Protein AF-A0A2V5Y725-F1 (afdb_monomer)

pLDDT: mean 92.83, std 7.65, range [50.06, 98.75]

Foldseek 3Di:
DAVVVVHDDDDDDQQADDPQAPDPPGRPPVQDPVNCPDPRNDDVVVVVVVVCVVVVVDDPVVVVVVVVVVVVVVVVVVVVVVPDDDDDPVPDPDDPDPPPVCRPVPD

Radius of gyration: 22.22 Å; Cα contacts (8 Å, |Δi|>4): 41; chains: 1; bounding box: 47×36×61 Å

Secondary structure (DSSP, 8-state):
--GGGTPPP---------SS-SSTT---TTS-HHHHTSGGGS-HHHHHHHHHHHTTSS-HHHHHHHHHHHHHHHHHHHHHHHHSPPP-TTT----SSS-GGGTTS--

Structure (mmCIF, N/CA/C/O backbone):
data_AF-A0A2V5Y725-F1
#
_entry.id   AF-A0A2V5Y725-F1
#
loop_
_atom_site.group_PDB
_atom_site.id
_atom_site.type_symbol
_atom_site.label_atom_id
_atom_site.label_alt_id
_atom_site.label_comp_id
_atom_site.label_asym_id
_atom_site.label_entity_id
_atom_site.label_seq_id
_atom_site.pdbx_PDB_ins_code
_atom_site.Cartn_x
_atom_site.Cartn_y
_atom_site.Cartn_z
_atom_site.occupancy
_atom_site.B_iso_or_equiv
_atom_site.auth_seq_id
_atom_site.auth_comp_id
_atom_site.auth_asym_id
_atom_site.auth_atom_id
_atom_site.pdbx_PDB_model_num
ATOM 1 N N . LYS A 1 1 ? -25.391 -4.070 2.509 1.00 72.81 1 LYS A N 1
ATOM 2 C CA . LYS A 1 1 ? -25.882 -4.734 1.268 1.00 72.81 1 LYS A CA 1
ATOM 3 C C . LYS A 1 1 ? -26.635 -3.750 0.337 1.00 72.81 1 LYS A C 1
ATOM 5 O O . LYS A 1 1 ? -27.738 -4.061 -0.074 1.00 72.81 1 LYS A O 1
ATOM 10 N N . ARG A 1 2 ? -26.093 -2.565 -0.009 1.00 91.19 2 ARG A N 1
ATOM 11 C CA . ARG A 1 2 ? -26.821 -1.580 -0.852 1.00 91.19 2 ARG A CA 1
ATOM 12 C C . ARG A 1 2 ? -26.740 -1.913 -2.346 1.00 91.19 2 ARG A C 1
ATOM 14 O O . ARG A 1 2 ? -27.757 -2.271 -2.924 1.00 91.19 2 ARG A O 1
ATOM 21 N N . ALA A 1 3 ? -25.537 -1.907 -2.920 1.00 94.19 3 ALA A N 1
ATOM 22 C CA . ALA A 1 3 ? -25.320 -2.265 -4.327 1.00 94.19 3 ALA A CA 1
ATOM 23 C C . ALA A 1 3 ? -25.831 -3.680 -4.664 1.00 94.19 3 ALA A C 1
ATOM 25 O O . ALA A 1 3 ? -26.626 -3.850 -5.578 1.00 94.19 3 ALA A O 1
ATOM 26 N N . ARG A 1 4 ? -25.485 -4.686 -3.842 1.00 96.00 4 ARG A N 1
ATOM 27 C CA . ARG A 1 4 ? -25.968 -6.076 -4.000 1.00 96.00 4 ARG A CA 1
ATOM 28 C C . ARG A 1 4 ? -27.493 -6.247 -3.921 1.00 96.00 4 ARG A C 1
ATOM 30 O O . ARG A 1 4 ? -27.989 -7.301 -4.282 1.00 96.00 4 ARG A O 1
ATOM 37 N N . ALA A 1 5 ? -28.225 -5.252 -3.424 1.00 96.94 5 ALA A N 1
ATOM 38 C CA . ALA A 1 5 ? -29.686 -5.261 -3.382 1.00 96.94 5 ALA A CA 1
ATOM 39 C C . ALA A 1 5 ? -30.314 -4.439 -4.525 1.00 96.94 5 ALA A C 1
ATOM 41 O O . ALA A 1 5 ? -31.468 -4.040 -4.410 1.00 96.94 5 ALA A O 1
ATOM 42 N N . GLY A 1 6 ? -29.554 -4.114 -5.579 1.00 96.12 6 GLY A N 1
ATOM 43 C CA . GLY A 1 6 ? -30.044 -3.349 -6.730 1.00 96.12 6 GLY A CA 1
ATOM 44 C C . GLY A 1 6 ? -30.330 -1.873 -6.438 1.00 96.12 6 GLY A C 1
ATOM 45 O O . GLY A 1 6 ? -31.062 -1.231 -7.183 1.00 96.12 6 GLY A O 1
ATOM 46 N N . ARG A 1 7 ? -29.800 -1.318 -5.338 1.00 96.06 7 ARG A N 1
ATOM 47 C CA . ARG A 1 7 ? -29.987 0.106 -5.014 1.00 96.06 7 ARG A CA 1
ATOM 48 C C . ARG A 1 7 ? -29.108 1.004 -5.899 1.00 96.06 7 ARG A C 1
ATOM 50 O O . ARG A 1 7 ? -28.073 0.532 -6.369 1.00 96.06 7 ARG A O 1
ATOM 57 N N . PRO A 1 8 ? -29.463 2.297 -6.054 1.00 96.25 8 PRO A N 1
ATOM 58 C CA . PRO A 1 8 ? -28.680 3.248 -6.841 1.00 96.25 8 PRO A CA 1
ATOM 59 C C . PRO A 1 8 ? -27.20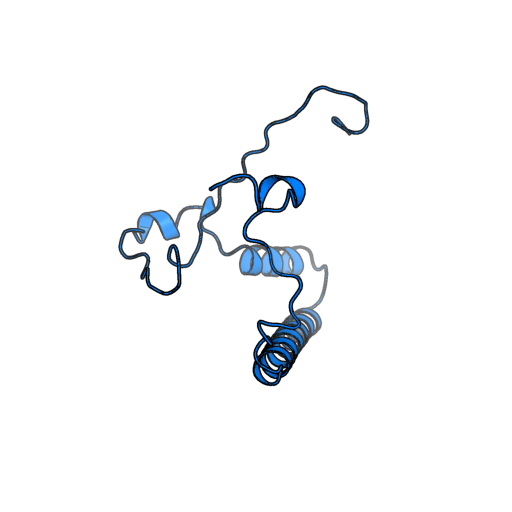4 3.364 -6.405 1.00 96.25 8 PRO A C 1
ATOM 61 O O . PRO A 1 8 ? -26.879 3.012 -5.259 1.00 96.25 8 PRO A O 1
ATOM 64 N N . PRO A 1 9 ? -26.328 3.895 -7.285 1.00 96.00 9 PRO A N 1
ATOM 65 C CA . PRO A 1 9 ? -24.911 4.121 -7.005 1.00 96.00 9 PRO A CA 1
ATOM 66 C C . PRO A 1 9 ? -24.645 4.910 -5.719 1.00 96.00 9 PRO A C 1
ATOM 68 O O . PRO A 1 9 ? -25.500 5.630 -5.202 1.00 96.00 9 PRO A O 1
ATOM 71 N N . GLN A 1 10 ? -23.432 4.759 -5.191 1.00 95.25 10 GLN A N 1
ATOM 72 C CA . GLN A 1 10 ? -22.981 5.417 -3.967 1.00 95.25 10 GLN A CA 1
ATOM 73 C C . GLN A 1 10 ? -21.631 6.074 -4.223 1.00 95.25 10 GLN A C 1
ATOM 75 O O . GLN A 1 10 ? -20.758 5.452 -4.824 1.00 95.25 10 GLN A O 1
ATOM 80 N N . LEU A 1 11 ? -21.457 7.288 -3.708 1.00 95.94 11 LEU A N 1
ATOM 81 C CA . LEU A 1 11 ? -20.153 7.922 -3.590 1.00 95.94 11 LEU A CA 1
ATOM 82 C C . LEU A 1 11 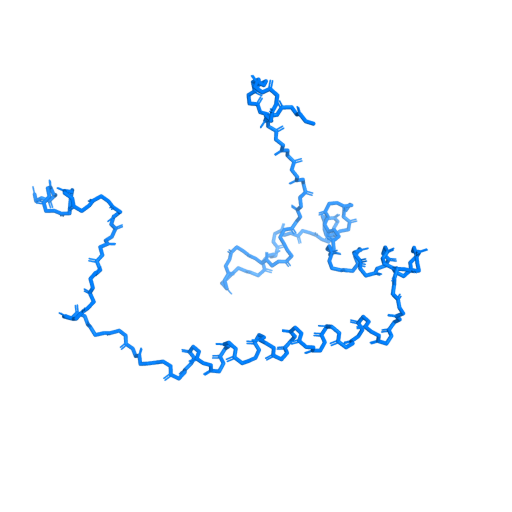? -19.577 7.592 -2.211 1.00 95.94 11 LEU A C 1
ATOM 84 O O . LEU A 1 11 ? -20.237 7.815 -1.196 1.00 95.94 11 LEU A O 1
ATOM 88 N N . VAL A 1 12 ? -18.360 7.057 -2.182 1.00 95.38 12 VAL A N 1
ATOM 89 C CA . VAL A 1 12 ? -17.597 6.825 -0.952 1.00 95.38 12 VAL A CA 1
ATOM 90 C C . VAL A 1 12 ? -16.352 7.693 -1.028 1.00 95.38 12 VAL A C 1
ATOM 92 O O . VAL A 1 12 ? -15.595 7.589 -1.988 1.00 95.38 12 VAL A O 1
ATOM 95 N N . VAL A 1 13 ? -16.155 8.548 -0.026 1.00 96.38 13 VAL A N 1
ATOM 96 C CA . VAL A 1 13 ? -14.977 9.412 0.080 1.00 96.38 13 VAL A CA 1
ATOM 97 C C . VAL A 1 13 ? -14.142 8.924 1.254 1.00 96.38 13 VAL A C 1
ATOM 99 O O . VAL A 1 13 ? -14.601 8.955 2.394 1.00 96.38 13 VAL A O 1
ATOM 102 N N . ALA A 1 14 ? -12.932 8.455 0.962 1.00 94.88 14 ALA A N 1
ATOM 103 C CA . ALA A 1 14 ? -11.930 8.129 1.966 1.00 94.88 14 ALA A CA 1
ATOM 104 C C . ALA A 1 14 ? -10.885 9.247 1.986 1.00 94.88 14 ALA A C 1
ATOM 106 O O . ALA A 1 14 ? -10.158 9.439 1.013 1.00 94.88 14 ALA A O 1
ATOM 107 N N . SER A 1 15 ? -10.831 9.994 3.085 1.00 95.19 15 SER A N 1
ATOM 108 C CA . SER A 1 15 ? -9.812 11.023 3.286 1.00 95.19 15 SER A CA 1
ATOM 109 C C . SER A 1 15 ? -8.528 10.367 3.777 1.00 95.19 15 SER A C 1
ATOM 111 O O . SER A 1 15 ? -8.515 9.789 4.863 1.00 95.19 15 SER A O 1
ATOM 113 N N . VAL A 1 16 ? -7.466 10.460 2.979 1.00 95.62 16 VAL A N 1
ATOM 114 C CA . VAL A 1 16 ? -6.130 9.932 3.287 1.00 95.62 16 VAL A CA 1
ATOM 115 C C . VAL A 1 16 ? -5.061 10.920 2.832 1.00 95.62 16 VAL A C 1
ATOM 117 O O . VAL A 1 16 ? -5.302 11.717 1.923 1.00 95.62 16 VAL A O 1
ATOM 120 N N . LEU A 1 17 ? -3.881 10.862 3.447 1.00 95.69 17 LEU A N 1
ATOM 121 C CA . LEU A 1 17 ? -2.702 11.589 2.979 1.00 95.69 17 LEU A CA 1
ATOM 122 C C . LEU A 1 17 ? -1.759 10.638 2.240 1.00 95.69 17 LEU A C 1
ATOM 124 O O . LEU A 1 17 ? -1.431 9.564 2.743 1.00 95.69 17 LEU A O 1
ATOM 128 N N . ARG A 1 18 ? -1.265 11.058 1.073 1.00 94.81 18 ARG A N 1
ATOM 129 C CA . ARG A 1 18 ? -0.095 10.425 0.462 1.00 94.81 18 ARG A CA 1
ATOM 130 C C . ARG A 1 18 ? 1.146 10.873 1.231 1.00 94.81 18 ARG A C 1
ATOM 132 O O . ARG A 1 18 ? 1.435 12.063 1.281 1.00 94.81 18 ARG A O 1
ATOM 139 N N . LEU A 1 19 ? 1.851 9.919 1.834 1.00 90.12 19 LEU A N 1
ATOM 140 C CA . LEU A 1 19 ? 2.990 10.199 2.718 1.00 90.12 19 LEU A CA 1
ATOM 141 C C . LEU A 1 19 ? 4.284 10.557 1.961 1.00 90.12 19 LEU A C 1
ATOM 143 O O . LEU A 1 19 ? 5.237 11.017 2.581 1.00 90.12 19 LEU A O 1
ATOM 147 N N . SER A 1 20 ? 4.299 10.375 0.638 1.00 92.25 20 SER A N 1
ATOM 148 C CA . SER A 1 20 ? 5.361 10.776 -0.291 1.00 92.25 20 SER A CA 1
ATOM 149 C C . SER A 1 20 ? 4.897 11.899 -1.234 1.00 92.25 20 SER A C 1
ATOM 151 O O . SER A 1 20 ? 3.700 12.204 -1.334 1.00 92.25 20 SER A O 1
ATOM 153 N N . GLY A 1 21 ? 5.831 12.493 -1.980 1.00 94.19 21 GLY A N 1
ATOM 154 C CA . GLY A 1 21 ? 5.509 13.432 -3.056 1.00 94.19 21 GLY A CA 1
ATOM 155 C C . GLY A 1 21 ? 4.765 12.797 -4.233 1.00 94.19 21 GLY A C 1
ATOM 156 O O . GLY A 1 21 ? 4.438 11.608 -4.240 1.00 94.19 21 GLY A O 1
ATOM 157 N N . HIS A 1 22 ? 4.417 13.631 -5.212 1.00 96.31 22 HIS A N 1
ATOM 158 C CA . HIS A 1 22 ? 3.619 13.284 -6.386 1.00 96.31 22 HIS A CA 1
ATOM 159 C C . HIS A 1 22 ? 4.248 12.252 -7.295 1.00 96.31 22 HIS A C 1
ATOM 161 O O . HIS A 1 22 ? 3.547 11.366 -7.781 1.00 96.31 22 HIS A O 1
ATOM 167 N N . GLY A 1 23 ? 5.556 12.329 -7.441 1.00 94.19 23 GLY A N 1
ATOM 168 C CA . GLY A 1 23 ? 6.366 11.284 -8.025 1.00 94.19 23 GLY A CA 1
ATOM 169 C C . GLY A 1 23 ? 7.758 11.350 -7.425 1.00 94.19 23 GLY A C 1
ATOM 170 O O . GLY A 1 23 ? 8.004 12.130 -6.509 1.00 94.19 23 GLY A O 1
ATOM 171 N N . GLU A 1 24 ? 8.670 10.572 -7.995 1.00 93.56 24 GLU A N 1
ATOM 172 C CA . GLU A 1 24 ? 10.054 10.456 -7.517 1.00 93.56 24 GLU A CA 1
ATOM 173 C C . GLU A 1 24 ? 10.795 11.802 -7.432 1.00 93.56 24 GLU A C 1
ATOM 175 O O . GLU A 1 24 ? 11.707 11.978 -6.634 1.00 93.56 24 GLU A O 1
ATOM 180 N N . HIS A 1 25 ? 10.388 12.777 -8.246 1.00 94.88 25 HIS A N 1
ATOM 181 C CA . HIS A 1 25 ? 10.989 14.109 -8.302 1.00 94.88 25 HIS A CA 1
ATOM 182 C C . HIS A 1 25 ? 10.359 15.130 -7.338 1.00 94.88 25 HIS A C 1
ATOM 184 O O . HIS A 1 25 ? 10.817 16.270 -7.294 1.00 94.88 25 HIS A O 1
ATOM 190 N N . ASP A 1 26 ? 9.288 14.773 -6.627 1.00 97.12 26 ASP A N 1
ATOM 191 C CA . ASP A 1 26 ? 8.574 15.666 -5.713 1.00 97.12 26 ASP A CA 1
ATOM 192 C C . ASP A 1 26 ? 8.924 15.314 -4.262 1.00 97.12 26 ASP A C 1
ATOM 194 O O . ASP A 1 26 ? 8.670 14.206 -3.793 1.00 97.12 26 ASP A O 1
ATOM 198 N N . ASP A 1 27 ? 9.485 16.278 -3.539 1.00 95.38 27 ASP A N 1
ATOM 199 C CA . ASP A 1 27 ? 9.906 16.132 -2.145 1.00 95.38 27 ASP A CA 1
ATOM 200 C C . ASP A 1 27 ? 8.774 16.367 -1.126 1.00 95.38 27 ASP A C 1
ATOM 202 O O . ASP A 1 27 ? 8.992 16.252 0.082 1.00 95.38 27 ASP A O 1
ATOM 206 N N . ALA A 1 28 ? 7.562 16.687 -1.595 1.00 95.50 28 ALA A N 1
ATOM 207 C CA . ALA A 1 28 ? 6.396 17.016 -0.778 1.00 95.50 28 ALA A CA 1
ATOM 208 C C . ALA A 1 28 ? 6.606 18.196 0.190 1.00 95.50 28 ALA A C 1
ATOM 210 O O . ALA A 1 28 ? 5.903 18.297 1.198 1.00 95.50 28 ALA A O 1
ATOM 211 N N . SER A 1 29 ? 7.526 19.118 -0.105 1.00 95.38 29 SER A N 1
ATOM 212 C CA . SER A 1 29 ? 7.821 20.292 0.736 1.00 95.38 29 SER A CA 1
ATOM 213 C C . SER A 1 29 ? 6.615 21.214 0.982 1.00 95.38 29 SER A C 1
ATOM 215 O O . SER A 1 29 ? 6.573 21.932 1.980 1.00 95.38 29 SER A O 1
ATOM 217 N N . TYR A 1 30 ? 5.596 21.164 0.119 1.00 95.00 30 TYR A N 1
ATOM 218 C CA . TYR A 1 30 ? 4.328 21.885 0.285 1.00 95.00 30 TYR A CA 1
ATOM 219 C C . TYR A 1 30 ? 3.363 21.241 1.297 1.00 95.00 30 TYR A C 1
ATOM 221 O O . TYR A 1 30 ? 2.333 21.834 1.623 1.00 95.00 30 TYR A O 1
ATOM 229 N N . VAL A 1 31 ? 3.657 20.036 1.792 1.00 96.00 31 VAL A N 1
ATOM 230 C CA . VAL A 1 31 ? 2.862 19.362 2.825 1.00 96.00 31 VAL A CA 1
ATOM 231 C C . VAL A 1 31 ? 3.443 19.696 4.191 1.00 96.00 31 VAL A C 1
ATOM 233 O O . VAL A 1 31 ? 4.475 19.159 4.597 1.00 96.00 31 VAL A O 1
ATOM 236 N N . THR A 1 32 ? 2.758 20.574 4.917 1.00 95.88 32 THR A N 1
ATOM 237 C CA . THR A 1 32 ? 3.227 21.037 6.224 1.00 95.88 32 THR A CA 1
ATOM 238 C C . THR A 1 32 ? 3.116 19.952 7.298 1.00 95.88 32 THR A C 1
ATOM 240 O O . THR A 1 32 ? 2.333 19.002 7.1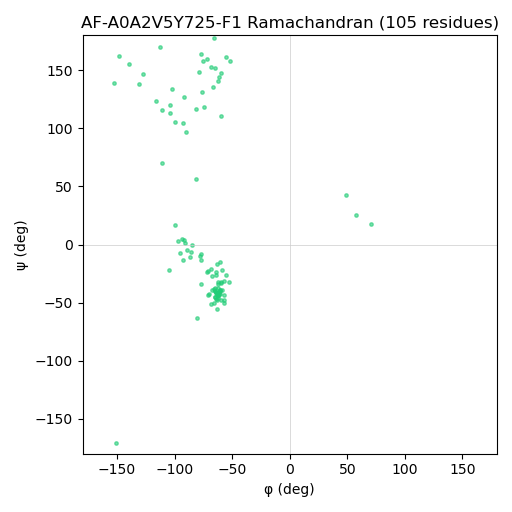86 1.00 95.88 32 THR A O 1
ATOM 243 N N . GLU A 1 33 ? 3.876 20.104 8.381 1.00 94.25 33 GLU A N 1
ATOM 244 C CA . GLU A 1 33 ? 3.830 19.174 9.514 1.00 94.25 33 GLU A CA 1
ATOM 245 C C . GLU A 1 33 ? 2.449 19.156 10.188 1.00 94.25 33 GLU A C 1
ATOM 247 O O . GLU A 1 33 ? 1.987 18.099 10.619 1.00 94.25 33 GLU A O 1
ATOM 252 N N . GLU A 1 34 ? 1.727 20.281 10.200 1.00 96.44 34 GLU A N 1
ATOM 253 C CA . GLU A 1 34 ? 0.364 20.352 10.738 1.00 96.44 34 GLU A CA 1
ATOM 254 C C . GLU A 1 34 ? -0.611 19.460 9.958 1.00 96.44 34 GLU A C 1
ATOM 256 O O . GLU A 1 34 ? -1.525 18.884 10.555 1.00 96.44 34 GLU A O 1
ATOM 261 N N . ILE A 1 35 ? -0.419 19.319 8.638 1.00 95.44 35 ILE A N 1
ATOM 262 C CA . ILE A 1 35 ? -1.205 18.408 7.793 1.00 95.44 35 ILE A CA 1
ATOM 263 C C . ILE A 1 35 ? -0.841 16.953 8.100 1.00 95.44 35 ILE A C 1
ATOM 265 O O . ILE A 1 35 ? -1.735 16.119 8.250 1.00 95.44 35 ILE A O 1
ATOM 269 N N . LYS A 1 36 ? 0.452 16.641 8.243 1.00 93.75 36 LYS A N 1
ATOM 270 C CA . LYS A 1 36 ? 0.928 15.278 8.548 1.00 93.75 36 LYS A CA 1
ATOM 271 C C . LYS A 1 36 ? 0.460 14.773 9.916 1.00 93.75 36 LYS A C 1
ATOM 273 O O . LYS A 1 36 ? 0.358 13.568 10.123 1.00 93.75 36 LYS A O 1
ATOM 278 N N . GLN A 1 37 ? 0.133 15.679 10.836 1.00 94.44 37 GLN 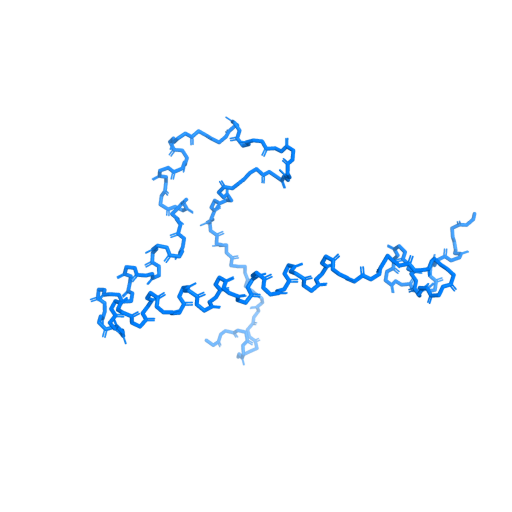A N 1
ATOM 279 C CA . GLN A 1 37 ? -0.413 15.351 12.156 1.00 94.44 37 GLN A CA 1
ATOM 280 C C . GLN A 1 37 ? -1.941 15.166 12.171 1.00 94.44 37 GLN A C 1
ATOM 282 O O . GLN A 1 37 ? -2.499 14.771 13.198 1.00 94.44 37 GLN A O 1
ATOM 287 N N . GLN A 1 38 ? -2.644 15.430 11.064 1.00 96.25 38 GLN A N 1
ATOM 288 C CA . GLN A 1 38 ? -4.098 15.272 11.017 1.00 96.25 38 GLN A CA 1
ATOM 289 C C . GLN A 1 38 ? -4.525 13.798 11.113 1.00 96.25 38 GLN A C 1
ATOM 291 O O . GLN A 1 38 ? -3.819 12.908 10.638 1.00 96.25 38 GLN A O 1
ATOM 296 N N . PRO A 1 39 ? -5.734 13.499 11.628 1.00 95.12 39 PRO A N 1
ATOM 297 C CA . PRO A 1 39 ? -6.211 12.120 11.753 1.00 95.12 39 PRO A CA 1
ATOM 298 C C . PRO A 1 39 ? -6.240 11.322 10.439 1.00 95.12 39 PRO A C 1
ATOM 300 O O . PRO A 1 39 ? -6.040 10.109 10.465 1.00 95.12 39 PRO A O 1
ATOM 303 N N . PHE A 1 40 ? -6.466 11.986 9.299 1.00 95.00 40 PHE A N 1
ATOM 304 C CA . PHE A 1 40 ? -6.471 11.356 7.971 1.00 95.00 40 PHE A CA 1
ATOM 305 C C . PHE A 1 40 ? -5.064 11.053 7.430 1.00 95.00 40 PHE A C 1
ATOM 307 O O . PHE A 1 40 ? -4.926 10.332 6.445 1.00 95.00 40 PHE A O 1
ATOM 314 N N . ALA A 1 41 ? -4.024 11.613 8.049 1.00 95.56 41 ALA A N 1
ATOM 315 C CA . ALA A 1 41 ? -2.634 11.466 7.636 1.00 95.56 41 ALA A CA 1
ATOM 316 C C . ALA A 1 41 ? -1.901 10.324 8.354 1.00 95.56 41 ALA A C 1
ATOM 318 O O . ALA A 1 41 ? -0.700 10.136 8.176 1.00 95.56 41 ALA A O 1
ATOM 319 N N . ARG A 1 42 ? -2.612 9.547 9.175 1.00 94.88 42 ARG A N 1
ATOM 320 C CA . ARG A 1 42 ? -2.030 8.422 9.906 1.00 94.88 42 ARG A CA 1
ATOM 321 C C . ARG A 1 42 ? -1.596 7.320 8.943 1.00 94.88 42 ARG A C 1
ATOM 323 O O . ARG A 1 42 ? -2.359 6.912 8.072 1.00 94.88 42 ARG A O 1
ATOM 330 N N . ASP A 1 43 ? -0.406 6.784 9.185 1.00 94.81 43 ASP A N 1
ATOM 331 C CA . ASP A 1 43 ? 0.083 5.571 8.534 1.00 94.81 43 ASP A CA 1
ATOM 332 C C . ASP A 1 43 ? -0.857 4.395 8.840 1.00 94.81 43 ASP A C 1
ATOM 334 O O . ASP A 1 43 ? -0.941 3.919 9.978 1.00 94.81 43 ASP A O 1
ATOM 338 N N . CYS A 1 44 ? -1.583 3.938 7.820 1.00 94.56 44 CYS A N 1
ATOM 339 C CA . CYS A 1 44 ? -2.590 2.896 7.960 1.00 94.56 44 CYS A CA 1
ATOM 340 C C . CYS A 1 44 ? -2.000 1.548 8.392 1.00 94.56 44 CYS A C 1
ATOM 342 O O . CYS A 1 44 ? -2.700 0.792 9.065 1.00 94.56 44 CYS A O 1
ATOM 344 N N . LEU A 1 45 ? -0.726 1.265 8.092 1.00 94.31 45 LEU A N 1
ATOM 345 C CA . LEU A 1 45 ? -0.064 0.037 8.528 1.00 94.31 45 LEU A CA 1
ATOM 346 C C . LEU A 1 45 ? 0.168 0.054 10.038 1.00 94.31 45 LEU A C 1
ATOM 348 O O . LEU A 1 45 ? -0.129 -0.931 10.712 1.00 94.31 45 LEU A O 1
ATOM 352 N N . LYS A 1 46 ? 0.602 1.194 10.590 1.00 93.81 46 LYS A N 1
ATOM 353 C CA . LYS A 1 46 ? 0.736 1.370 12.047 1.00 93.81 46 LYS A CA 1
ATOM 354 C C . LYS A 1 46 ? -0.613 1.305 12.752 1.00 93.81 46 LYS A C 1
ATOM 356 O O . LYS A 1 46 ? -0.723 0.709 13.819 1.00 93.81 46 LYS A O 1
ATOM 361 N N . VAL A 1 47 ? -1.654 1.902 12.161 1.00 95.31 47 VAL A N 1
ATOM 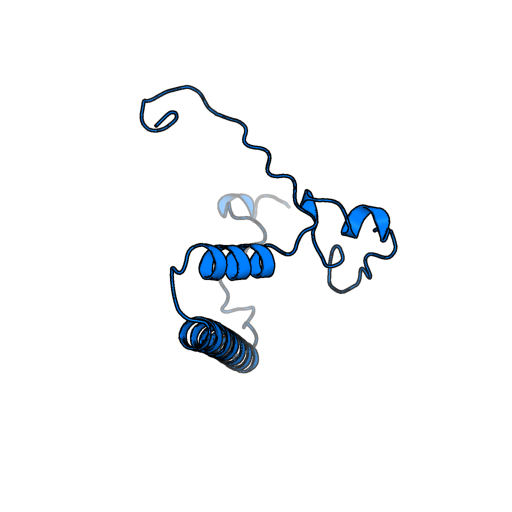362 C CA . VAL A 1 47 ? -3.017 1.811 12.715 1.00 95.31 47 VAL A CA 1
ATOM 363 C C . VAL A 1 47 ? -3.503 0.363 12.732 1.00 95.31 47 VAL A C 1
ATOM 365 O O . VAL A 1 47 ? -4.059 -0.070 13.740 1.00 95.31 47 VAL A O 1
ATOM 368 N N . ALA A 1 48 ? -3.286 -0.387 11.650 1.00 95.44 48 ALA A N 1
ATOM 369 C CA . ALA A 1 48 ? -3.682 -1.787 11.556 1.00 95.44 48 ALA A CA 1
ATOM 370 C C . ALA A 1 48 ? -2.927 -2.665 12.565 1.00 95.44 48 ALA A C 1
ATOM 372 O O . ALA A 1 48 ? -3.560 -3.425 13.288 1.00 95.44 48 ALA A O 1
ATOM 373 N N . GLU A 1 49 ? -1.606 -2.510 12.667 1.00 94.88 49 GLU A N 1
ATOM 374 C CA . GLU A 1 49 ? -0.765 -3.209 13.647 1.00 94.88 49 GLU A CA 1
ATOM 375 C C . GLU A 1 49 ? -1.229 -2.959 15.084 1.00 94.88 49 GLU A C 1
ATOM 377 O O . GLU A 1 49 ? -1.483 -3.912 15.817 1.00 94.88 49 GLU A O 1
ATOM 382 N N . GLN A 1 50 ? -1.441 -1.695 15.464 1.00 94.56 50 GLN A N 1
ATOM 383 C CA . GLN A 1 50 ? -1.950 -1.372 16.796 1.00 94.56 50 GLN A CA 1
ATOM 384 C C . GLN A 1 50 ? -3.334 -1.989 17.035 1.00 94.56 50 GLN A C 1
ATOM 386 O O . GLN A 1 50 ? -3.581 -2.558 18.090 1.00 94.56 50 GLN A O 1
ATOM 391 N N . THR A 1 51 ? -4.221 -1.929 16.038 1.00 96.25 51 THR A N 1
ATOM 392 C CA . THR A 1 51 ? -5.572 -2.507 16.135 1.00 96.25 51 THR A CA 1
ATOM 393 C C . THR A 1 51 ? -5.522 -4.021 16.346 1.00 96.25 51 THR A C 1
ATOM 395 O O . THR A 1 51 ? -6.293 -4.560 17.134 1.00 96.25 51 THR A O 1
ATOM 398 N N . ILE A 1 52 ? -4.619 -4.713 15.652 1.00 96.44 52 ILE A N 1
ATOM 399 C CA . ILE A 1 52 ? -4.412 -6.157 15.788 1.00 96.44 52 ILE A CA 1
ATOM 400 C C . ILE A 1 52 ? -3.965 -6.513 17.210 1.00 96.44 52 ILE A C 1
ATOM 402 O O . ILE A 1 52 ? -4.518 -7.443 17.801 1.00 96.44 52 ILE A O 1
ATOM 406 N N . ILE A 1 53 ? -3.008 -5.755 17.753 1.00 93.69 53 ILE A N 1
ATOM 407 C CA . ILE A 1 53 ? -2.475 -5.942 19.108 1.00 93.69 53 ILE A CA 1
ATOM 408 C C . ILE A 1 53 ? -3.552 -5.647 20.158 1.00 93.69 53 ILE A C 1
ATOM 410 O O . ILE A 1 53 ? -3.810 -6.484 21.019 1.00 93.69 53 ILE A O 1
ATOM 414 N N . ASP A 1 54 ? -4.229 -4.500 20.061 1.00 95.75 54 ASP A N 1
ATOM 415 C CA . ASP A 1 54 ? -5.256 -4.067 21.021 1.00 95.75 54 ASP A CA 1
ATOM 416 C C . ASP A 1 54 ? -6.417 -5.066 21.118 1.00 95.75 54 ASP A C 1
ATOM 418 O O . ASP A 1 54 ? -7.018 -5.252 22.178 1.00 95.75 54 ASP A O 1
ATOM 422 N N . LEU A 1 55 ? -6.733 -5.724 20.000 1.00 97.50 55 LEU A N 1
ATOM 423 C CA . LEU A 1 55 ? -7.782 -6.735 19.909 1.00 97.50 55 LEU A CA 1
ATOM 424 C C . LEU A 1 55 ? -7.282 -8.164 20.180 1.00 97.50 55 LEU A C 1
ATOM 426 O O . LEU A 1 55 ? -8.089 -9.091 20.118 1.00 97.50 55 LEU A O 1
ATOM 430 N N . ASN A 1 56 ? -5.993 -8.354 20.493 1.00 96.44 56 ASN A N 1
ATOM 431 C CA . ASN A 1 56 ? -5.346 -9.658 20.686 1.00 96.44 56 ASN A CA 1
ATOM 432 C C . ASN A 1 56 ? -5.650 -10.654 19.548 1.00 96.44 56 ASN A C 1
ATOM 434 O O . ASN A 1 56 ? -5.964 -11.818 19.799 1.00 96.44 56 ASN A O 1
ATOM 438 N N . LEU A 1 57 ? -5.616 -10.191 18.291 1.00 97.12 57 LEU A N 1
ATOM 439 C CA . LEU A 1 57 ? -5.947 -11.038 17.136 1.00 97.12 57 LEU A CA 1
ATOM 440 C C . LEU A 1 57 ? -4.806 -11.989 16.761 1.00 97.12 57 LEU A C 1
ATOM 442 O O . LEU A 1 57 ? -5.075 -13.100 16.313 1.00 97.12 57 LEU A O 1
ATOM 446 N N . VAL A 1 58 ? -3.558 -11.549 16.946 1.00 96.31 58 VAL A N 1
ATOM 447 C CA . VAL A 1 58 ? -2.328 -12.348 16.834 1.00 96.31 58 VAL A CA 1
ATOM 448 C C . VAL A 1 58 ? -1.276 -11.806 17.804 1.00 96.31 58 VAL A C 1
ATOM 450 O O . VAL A 1 58 ? -1.395 -10.673 18.277 1.00 96.31 58 VAL A O 1
ATOM 453 N N . ASP A 1 59 ? -0.252 -12.604 18.105 1.00 92.25 59 ASP A N 1
ATOM 454 C CA . ASP A 1 59 ? 0.896 -12.149 18.888 1.00 92.25 59 ASP A CA 1
ATOM 455 C C . ASP A 1 59 ? 1.877 -11.297 18.059 1.00 92.25 59 ASP A C 1
ATOM 457 O O . ASP A 1 59 ? 1.841 -11.240 16.826 1.00 92.25 59 ASP A O 1
ATOM 461 N N . ALA A 1 60 ? 2.750 -10.582 18.771 1.00 90.19 60 ALA A N 1
ATOM 462 C CA . ALA A 1 60 ? 3.724 -9.680 18.166 1.00 90.19 60 ALA A CA 1
ATOM 463 C C . ALA A 1 60 ? 4.811 -10.412 17.358 1.00 90.19 60 ALA A C 1
ATOM 465 O O . ALA A 1 60 ? 5.358 -9.825 16.426 1.00 90.19 60 ALA A O 1
ATOM 466 N N . GLU A 1 61 ? 5.122 -11.666 17.701 1.00 94.75 61 GLU A N 1
ATOM 467 C CA . GLU A 1 61 ? 6.115 -12.478 16.989 1.00 94.75 61 GLU A CA 1
ATOM 468 C C . GLU A 1 61 ? 5.602 -12.827 15.590 1.00 94.75 61 GLU A C 1
ATOM 470 O O . GLU A 1 61 ? 6.238 -12.478 14.598 1.00 94.75 61 GLU A O 1
ATOM 475 N N . THR A 1 62 ? 4.383 -13.359 15.507 1.00 96.31 62 THR A N 1
ATOM 476 C CA . THR A 1 62 ? 3.687 -13.664 14.253 1.00 96.31 62 THR A CA 1
ATOM 477 C C . THR A 1 62 ? 3.558 -12.420 13.371 1.00 96.31 62 THR A C 1
ATOM 479 O O . THR A 1 62 ? 3.791 -12.467 12.163 1.00 96.31 62 THR A O 1
ATOM 482 N N . LEU A 1 63 ? 3.211 -11.267 13.957 1.00 95.12 63 LEU A N 1
ATOM 483 C CA . LEU A 1 63 ? 3.079 -10.024 13.195 1.00 95.12 63 LEU A CA 1
ATOM 484 C C . LEU A 1 63 ? 4.426 -9.540 12.628 1.00 95.12 63 LEU A C 1
ATOM 486 O O . LEU A 1 63 ? 4.483 -9.040 11.501 1.00 95.12 63 LEU A O 1
ATOM 490 N N . ALA A 1 64 ? 5.511 -9.699 13.391 1.00 94.50 64 ALA A N 1
ATOM 491 C CA . ALA A 1 64 ? 6.860 -9.390 12.933 1.00 94.50 64 ALA A CA 1
ATOM 492 C C . ALA A 1 64 ? 7.321 -10.347 11.821 1.00 94.50 64 ALA A C 1
ATOM 494 O O . ALA A 1 64 ? 7.924 -9.893 10.845 1.00 94.50 64 ALA A O 1
ATOM 495 N N . GLU A 1 65 ? 6.996 -11.637 11.925 1.00 97.94 65 GLU A N 1
ATOM 496 C CA . GLU A 1 65 ? 7.251 -12.627 10.873 1.00 97.94 65 GLU A CA 1
ATOM 497 C C . GLU A 1 65 ? 6.540 -12.254 9.570 1.00 97.94 65 GLU A C 1
ATOM 499 O O . GLU A 1 65 ? 7.188 -12.163 8.531 1.00 97.94 65 GLU A O 1
ATOM 504 N N . TRP A 1 66 ? 5.254 -11.894 9.614 1.00 97.31 66 TRP A N 1
ATOM 505 C CA . TRP A 1 66 ? 4.527 -11.461 8.414 1.00 97.31 66 TRP A CA 1
ATOM 506 C C . TRP A 1 66 ? 5.133 -10.223 7.754 1.00 97.31 66 TRP A C 1
ATOM 508 O O . TRP A 1 66 ? 5.187 -10.138 6.527 1.00 97.31 66 TRP A O 1
ATOM 518 N N . ARG A 1 67 ? 5.608 -9.253 8.547 1.00 96.12 67 ARG A N 1
ATOM 519 C CA . ARG A 1 67 ? 6.310 -8.075 8.009 1.00 96.12 67 ARG A CA 1
ATOM 520 C C . ARG A 1 67 ? 7.600 -8.476 7.296 1.00 96.12 67 ARG A C 1
ATOM 522 O O . ARG A 1 67 ? 7.889 -7.937 6.229 1.00 96.12 67 ARG A O 1
ATOM 529 N N . LYS A 1 68 ? 8.360 -9.407 7.874 1.00 98.19 68 LYS A N 1
ATOM 530 C CA . LYS A 1 68 ? 9.594 -9.928 7.279 1.00 98.19 68 LYS A CA 1
ATOM 531 C C . LYS A 1 68 ? 9.309 -10.682 5.981 1.00 98.19 68 LYS A C 1
ATOM 533 O O . LYS A 1 68 ? 9.984 -10.434 4.987 1.00 98.19 68 LYS A O 1
ATOM 538 N N . ASP A 1 69 ? 8.298 -11.542 5.975 1.00 98.62 69 ASP A N 1
ATOM 539 C CA . ASP A 1 69 ? 7.912 -12.317 4.796 1.00 98.62 69 ASP A CA 1
ATOM 540 C C . ASP A 1 69 ? 7.424 -11.410 3.661 1.00 98.62 69 ASP A C 1
ATOM 542 O O . ASP A 1 69 ? 7.788 -11.612 2.504 1.00 98.62 69 ASP A O 1
ATOM 546 N N . ALA A 1 70 ? 6.651 -10.368 3.983 1.00 98.25 70 ALA A N 1
ATOM 547 C CA . ALA A 1 70 ? 6.223 -9.372 3.005 1.00 98.25 70 ALA A CA 1
ATOM 548 C C . ALA A 1 70 ? 7.411 -8.596 2.413 1.00 98.25 70 ALA A C 1
ATOM 550 O O . ALA A 1 70 ? 7.454 -8.380 1.204 1.00 98.25 70 ALA A O 1
ATOM 551 N N . ALA A 1 71 ? 8.390 -8.204 3.238 1.00 98.25 71 ALA A N 1
ATOM 552 C CA . ALA A 1 71 ? 9.603 -7.543 2.756 1.00 98.25 71 ALA A CA 1
ATOM 553 C C . ALA A 1 71 ? 10.417 -8.459 1.827 1.00 98.25 71 ALA A C 1
ATOM 555 O O . ALA A 1 71 ? 10.818 -8.029 0.751 1.00 98.25 71 ALA A O 1
ATOM 556 N N . ALA A 1 72 ? 10.573 -9.737 2.187 1.00 98.69 72 ALA A N 1
ATOM 557 C CA . ALA A 1 72 ? 11.273 -10.712 1.353 1.00 98.69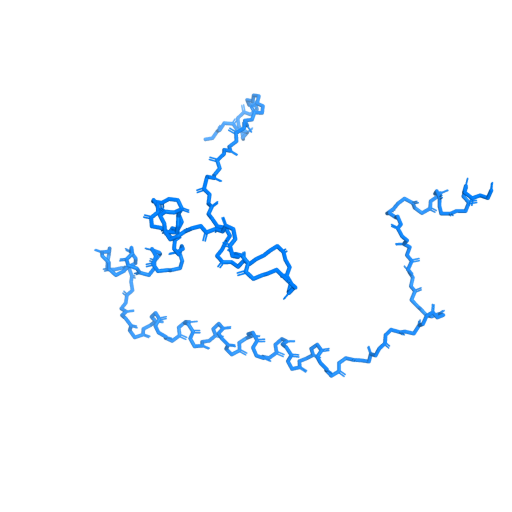 72 ALA A CA 1
ATOM 558 C C . ALA A 1 72 ? 10.599 -10.905 -0.019 1.00 98.69 72 ALA A C 1
ATOM 560 O O . ALA A 1 72 ? 11.288 -10.978 -1.031 1.00 98.69 72 ALA A O 1
ATOM 561 N N . GLN A 1 73 ? 9.261 -10.928 -0.070 1.00 98.75 73 GLN A N 1
ATOM 562 C CA . GLN A 1 73 ? 8.517 -11.002 -1.336 1.00 98.75 73 GLN A CA 1
ATOM 563 C C . GLN A 1 73 ? 8.720 -9.756 -2.208 1.00 98.75 73 GLN A C 1
ATOM 565 O O . GLN A 1 73 ? 8.815 -9.864 -3.429 1.00 98.75 73 GLN A O 1
ATOM 570 N N . VAL A 1 74 ? 8.795 -8.570 -1.595 1.00 98.56 74 VAL A N 1
ATOM 571 C CA . VAL A 1 74 ? 9.103 -7.327 -2.318 1.00 98.56 74 VAL A CA 1
ATOM 572 C C . VAL A 1 74 ? 10.521 -7.376 -2.885 1.00 98.56 74 VAL A C 1
ATOM 574 O O . VAL A 1 74 ? 10.708 -7.067 -4.061 1.00 98.56 74 VAL A O 1
ATOM 577 N N . ASP A 1 75 ? 11.501 -7.810 -2.093 1.00 98.62 75 ASP A N 1
ATOM 578 C CA . ASP A 1 75 ? 12.894 -7.937 -2.534 1.00 98.62 75 ASP A CA 1
ATOM 579 C C . ASP A 1 75 ? 13.037 -8.940 -3.692 1.00 98.62 75 ASP A C 1
ATOM 581 O O . ASP A 1 75 ? 13.725 -8.662 -4.675 1.00 98.62 75 ASP A O 1
ATOM 585 N N . GLU A 1 76 ? 12.346 -10.081 -3.620 1.00 98.62 76 GLU A N 1
ATOM 586 C CA . GLU A 1 76 ? 12.306 -11.081 -4.694 1.00 98.62 76 GLU A CA 1
ATOM 587 C C . GLU A 1 76 ? 11.680 -10.518 -5.980 1.00 98.62 76 GLU A C 1
ATOM 589 O O . GLU A 1 76 ? 12.219 -10.715 -7.075 1.00 98.62 76 GLU A O 1
ATOM 594 N N . ALA A 1 77 ? 10.578 -9.770 -5.862 1.00 98.50 77 ALA A N 1
ATOM 595 C CA . ALA A 1 77 ? 9.927 -9.129 -7.002 1.00 98.50 77 ALA A CA 1
ATOM 596 C C . ALA A 1 77 ? 10.835 -8.080 -7.665 1.00 98.50 77 ALA A C 1
ATOM 598 O O . ALA A 1 77 ? 10.925 -8.032 -8.892 1.00 98.50 77 ALA A O 1
ATOM 599 N N . ILE A 1 78 ? 11.553 -7.280 -6.868 1.00 98.38 78 ILE A N 1
ATOM 600 C CA . ILE A 1 78 ? 12.536 -6.312 -7.372 1.00 98.38 78 ILE A CA 1
ATOM 601 C C . ILE A 1 78 ? 13.680 -7.036 -8.089 1.00 98.38 78 ILE A C 1
ATOM 603 O O . ILE A 1 78 ? 14.030 -6.660 -9.207 1.00 98.38 78 ILE A O 1
ATOM 607 N N . ALA A 1 79 ? 14.248 -8.078 -7.476 1.00 98.25 79 ALA A N 1
ATOM 608 C CA . ALA A 1 79 ? 15.347 -8.842 -8.062 1.00 98.25 79 ALA A CA 1
ATOM 609 C C . ALA A 1 79 ? 14.946 -9.493 -9.392 1.00 98.25 79 ALA A C 1
ATOM 611 O O . ALA A 1 79 ? 15.738 -9.498 -10.333 1.00 98.25 79 ALA A O 1
ATOM 612 N N . THR A 1 80 ? 13.713 -9.996 -9.476 1.00 98.12 80 THR A N 1
ATOM 613 C CA . THR A 1 80 ? 13.148 -10.553 -10.708 1.00 98.12 80 THR A CA 1
ATOM 614 C C . THR A 1 80 ? 13.039 -9.475 -11.785 1.00 98.12 80 THR A C 1
ATOM 616 O O . THR A 1 80 ? 13.656 -9.612 -12.837 1.00 98.12 80 THR A O 1
ATOM 619 N N . ALA A 1 81 ? 12.355 -8.362 -11.497 1.00 97.50 81 ALA A N 1
ATOM 620 C CA . ALA A 1 81 ? 12.149 -7.274 -12.457 1.00 97.50 81 ALA A CA 1
ATOM 621 C C . ALA A 1 81 ? 13.465 -6.649 -12.962 1.00 97.50 81 ALA A C 1
ATOM 623 O O . ALA A 1 81 ? 13.558 -6.226 -14.108 1.00 97.50 81 ALA A O 1
ATOM 624 N N . GLN A 1 82 ? 14.509 -6.603 -12.128 1.00 97.12 82 GLN A N 1
ATOM 625 C CA . GLN A 1 82 ? 15.831 -6.098 -12.527 1.00 97.12 82 GLN A CA 1
ATOM 626 C C . GLN A 1 82 ? 16.594 -7.033 -13.475 1.00 97.12 82 GLN A C 1
ATOM 628 O O . GLN A 1 82 ? 17.500 -6.578 -14.173 1.00 97.12 82 GLN A O 1
ATOM 633 N N . GLN A 1 83 ? 16.281 -8.329 -13.462 1.00 97.25 83 GLN A N 1
ATOM 634 C CA . GLN A 1 83 ? 16.931 -9.339 -14.302 1.00 97.25 83 GLN A CA 1
ATOM 635 C C . GLN A 1 83 ? 16.194 -9.572 -15.623 1.00 97.25 83 GLN A C 1
ATOM 637 O O . GLN A 1 83 ? 16.745 -10.214 -16.520 1.00 97.25 83 GLN A O 1
ATOM 642 N N . GLU A 1 84 ? 14.963 -9.075 -15.748 1.00 95.31 84 GLU A N 1
ATOM 643 C CA . GLU A 1 84 ? 14.188 -9.181 -16.977 1.00 95.31 84 GLU A CA 1
ATOM 644 C C . GLU A 1 84 ? 14.882 -8.436 -18.132 1.00 95.31 84 GLU A C 1
ATOM 646 O O . GLU A 1 84 ? 15.471 -7.365 -17.939 1.00 95.31 84 GLU A O 1
ATOM 651 N N . PRO A 1 85 ? 14.859 -9.004 -19.351 1.00 93.44 85 PRO A N 1
ATOM 652 C CA . PRO A 1 85 ? 15.420 -8.336 -20.512 1.00 93.44 85 PRO A CA 1
ATOM 653 C C . PRO A 1 85 ? 14.636 -7.058 -20.823 1.00 93.44 85 PRO A C 1
ATOM 655 O O . PRO A 1 85 ? 13.434 -6.962 -20.581 1.00 93.44 85 PRO A O 1
ATOM 658 N N . ALA A 1 86 ? 15.318 -6.082 -21.422 1.00 92.75 86 ALA A N 1
ATOM 659 C CA . ALA A 1 86 ? 14.634 -4.935 -22.002 1.00 92.75 86 ALA A CA 1
ATOM 660 C C . ALA A 1 86 ? 13.653 -5.396 -23.103 1.00 92.75 86 ALA A C 1
ATOM 662 O O . ALA A 1 86 ? 13.956 -6.366 -23.805 1.00 92.75 86 ALA A O 1
ATOM 663 N N . PRO A 1 87 ? 12.517 -4.699 -23.285 1.00 91.50 87 PRO A N 1
ATOM 664 C CA . PRO A 1 87 ? 11.553 -5.036 -24.328 1.00 91.50 87 PRO A CA 1
ATOM 665 C C . PRO A 1 87 ? 12.171 -4.927 -25.728 1.00 91.50 87 PRO A C 1
ATOM 667 O O . PRO A 1 87 ? 12.969 -4.024 -26.003 1.00 91.50 87 PRO A O 1
ATOM 670 N N . GLU A 1 88 ? 11.771 -5.826 -26.629 1.00 92.88 88 GLU A N 1
ATOM 671 C CA . GLU A 1 88 ? 12.238 -5.853 -28.019 1.00 92.88 88 GLU A CA 1
ATOM 672 C C . GLU A 1 88 ? 11.196 -5.198 -28.934 1.00 92.88 88 GLU A C 1
ATOM 674 O O . GLU A 1 88 ? 10.153 -5.778 -29.222 1.00 92.88 88 GLU A O 1
ATOM 679 N N . ALA A 1 89 ? 11.471 -3.973 -29.394 1.00 86.50 89 ALA A N 1
ATOM 680 C CA . ALA A 1 89 ? 10.475 -3.102 -30.032 1.00 86.50 89 ALA A CA 1
ATOM 681 C C . ALA A 1 89 ? 9.695 -3.726 -31.209 1.00 86.50 89 ALA A C 1
ATOM 683 O O . ALA A 1 89 ? 8.542 -3.367 -31.421 1.00 86.50 89 ALA A O 1
ATOM 684 N N . ASP A 1 90 ? 10.306 -4.629 -31.977 1.00 88.31 90 ASP A N 1
ATOM 685 C CA . ASP A 1 90 ? 9.699 -5.318 -33.123 1.00 88.31 90 ASP A CA 1
ATOM 686 C C . ASP A 1 90 ? 8.934 -6.600 -32.748 1.00 88.31 90 ASP A C 1
ATOM 688 O O . ASP A 1 90 ? 8.211 -7.152 -33.580 1.00 88.31 90 ASP A O 1
ATOM 692 N N . LYS A 1 91 ? 9.077 -7.071 -31.506 1.00 90.62 91 LYS A N 1
ATOM 693 C CA . LYS A 1 91 ? 8.375 -8.239 -30.958 1.00 90.62 91 LYS A CA 1
ATOM 694 C C . LYS A 1 91 ? 7.243 -7.865 -30.005 1.00 90.62 91 LYS A C 1
ATOM 696 O O . LYS A 1 91 ? 6.349 -8.685 -29.798 1.00 90.62 91 LYS A O 1
ATOM 701 N N . GLU A 1 92 ? 7.271 -6.664 -29.432 1.00 87.44 92 GLU A N 1
ATOM 702 C CA . GLU A 1 92 ? 6.231 -6.205 -28.511 1.00 87.44 92 GLU A CA 1
ATOM 703 C C . GLU A 1 92 ? 4.940 -5.793 -29.243 1.00 87.44 92 GLU A C 1
ATOM 705 O O . GLU A 1 92 ? 4.952 -4.965 -30.153 1.00 87.44 92 GLU A O 1
ATOM 710 N N . ASP A 1 93 ? 3.788 -6.287 -28.776 1.00 85.50 93 ASP A N 1
ATOM 711 C CA . ASP A 1 93 ? 2.455 -5.876 -29.250 1.00 85.50 93 ASP A CA 1
ATOM 712 C C . ASP A 1 93 ? 1.990 -4.559 -28.588 1.00 85.50 93 ASP A C 1
ATOM 714 O O . ASP A 1 93 ? 0.948 -4.466 -27.931 1.00 85.50 93 ASP A O 1
ATOM 718 N N . TRP A 1 94 ? 2.794 -3.504 -28.719 1.00 84.56 94 TRP A N 1
ATOM 719 C CA . TRP A 1 94 ? 2.552 -2.231 -28.036 1.00 84.56 94 TRP A CA 1
ATOM 720 C C . TRP A 1 94 ? 1.479 -1.369 -28.729 1.00 84.56 94 TRP A C 1
ATOM 722 O O . TRP A 1 94 ? 1.314 -1.410 -29.946 1.00 84.56 94 TRP A O 1
ATOM 732 N N . SER A 1 95 ? 0.724 -0.584 -27.951 1.00 85.44 95 SER A N 1
ATOM 733 C CA . SER A 1 95 ? -0.155 0.492 -28.438 1.00 85.44 95 SER A CA 1
ATOM 734 C C . SER A 1 95 ? -0.321 1.568 -27.367 1.00 85.44 95 SER A C 1
ATOM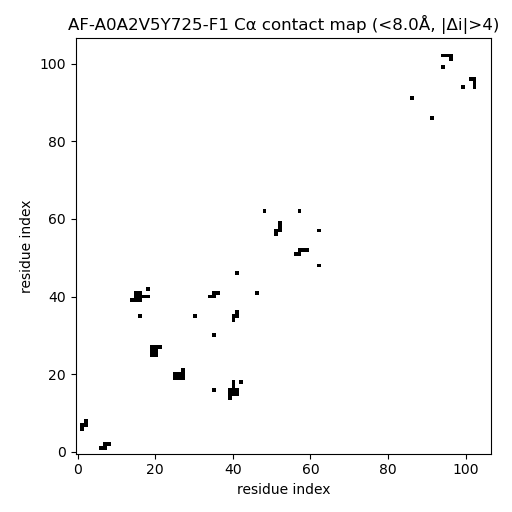 736 O O . SER A 1 95 ? -0.522 1.256 -26.193 1.00 85.44 95 SER A O 1
ATOM 738 N N . ALA A 1 96 ? -0.305 2.839 -27.780 1.00 86.19 96 ALA A N 1
ATOM 739 C CA . ALA A 1 96 ? -0.545 3.983 -26.896 1.00 86.19 96 ALA A CA 1
ATOM 740 C C . ALA A 1 96 ? -1.996 4.068 -26.388 1.00 86.19 96 ALA A C 1
ATOM 742 O O . ALA A 1 96 ? -2.267 4.731 -25.386 1.00 86.19 96 ALA A O 1
ATOM 743 N N . ILE A 1 97 ? -2.934 3.422 -27.087 1.00 87.50 97 ILE A N 1
ATOM 744 C CA . ILE A 1 97 ? -4.360 3.421 -26.755 1.00 87.50 97 ILE A CA 1
ATOM 745 C C . ILE A 1 97 ? -4.904 1.996 -26.679 1.00 87.50 97 ILE A C 1
ATOM 747 O O . ILE A 1 97 ? -4.487 1.104 -27.416 1.00 87.50 97 ILE A O 1
ATOM 751 N N . SER A 1 98 ? -5.869 1.771 -25.790 1.00 86.69 98 SER A N 1
ATOM 752 C CA . SER A 1 98 ? -6.495 0.454 -25.624 1.00 86.69 98 SER A CA 1
ATOM 753 C C . SER A 1 98 ? -7.392 0.059 -26.803 1.00 86.69 98 SER A C 1
ATOM 755 O O . SER A 1 98 ? -7.630 -1.127 -27.021 1.00 86.69 98 SER A O 1
ATOM 757 N N . THR A 1 99 ? -7.881 1.032 -27.576 1.00 89.06 99 THR A N 1
ATOM 758 C CA . THR A 1 99 ? -8.739 0.802 -28.746 1.00 89.06 99 THR A CA 1
ATOM 759 C C . THR A 1 99 ? -7.892 0.646 -30.007 1.00 89.06 99 THR A C 1
ATOM 761 O O . THR A 1 99 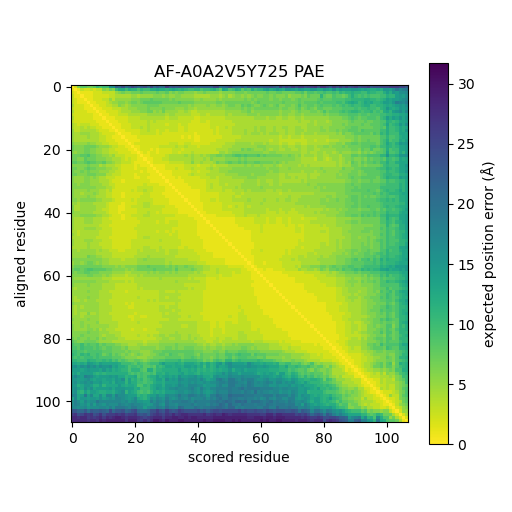? -7.513 1.641 -30.622 1.00 89.06 99 THR A O 1
ATOM 764 N N . ARG A 1 100 ? -7.610 -0.602 -30.402 1.00 84.56 100 ARG A N 1
ATOM 765 C CA . ARG A 1 100 ? -6.695 -0.926 -31.515 1.00 84.56 100 ARG A CA 1
ATOM 766 C C . ARG A 1 100 ? -7.113 -0.311 -32.851 1.00 84.56 100 ARG A C 1
ATOM 768 O O . ARG A 1 100 ? -6.272 0.222 -33.560 1.00 84.56 100 ARG A O 1
ATOM 775 N N . ASP A 1 101 ? -8.413 -0.292 -33.129 1.00 85.31 101 ASP A N 1
ATOM 776 C CA . ASP A 1 101 ? -8.972 0.245 -34.378 1.00 85.31 101 ASP A CA 1
ATOM 777 C C . ASP A 1 101 ? -8.714 1.747 -34.575 1.00 85.31 101 ASP A C 1
ATOM 779 O O . ASP A 1 101 ? -8.873 2.265 -35.677 1.00 85.31 101 ASP A O 1
ATOM 783 N N . LEU A 1 102 ? -8.339 2.462 -33.510 1.00 85.12 102 LEU A N 1
ATOM 784 C CA . LEU A 1 102 ? -8.073 3.896 -33.564 1.00 85.12 102 LEU A CA 1
ATOM 785 C C . LEU A 1 102 ? -6.588 4.232 -33.768 1.00 85.12 102 LEU A C 1
ATOM 787 O O . LEU A 1 102 ? -6.271 5.405 -33.962 1.00 85.12 102 LEU A O 1
ATOM 791 N N . VAL A 1 103 ? -5.689 3.240 -33.734 1.00 82.56 103 VAL A N 1
ATOM 792 C CA . VAL A 1 103 ? -4.228 3.448 -33.776 1.00 82.56 103 VAL A CA 1
ATOM 793 C C . VAL A 1 103 ? -3.781 4.061 -35.107 1.00 82.56 103 VAL A C 1
ATOM 795 O O . VAL A 1 103 ? -2.990 4.998 -35.095 1.00 82.56 103 VAL A O 1
ATOM 798 N N . ASP A 1 104 ? -4.373 3.628 -36.223 1.00 72.25 104 ASP A N 1
ATOM 799 C CA . ASP A 1 104 ? -4.009 4.079 -37.579 1.00 72.25 104 ASP A CA 1
ATOM 800 C C . ASP A 1 104 ? -4.918 5.206 -38.113 1.00 72.25 104 ASP A C 1
ATOM 802 O O . ASP A 1 104 ? -4.799 5.629 -39.259 1.00 72.25 104 ASP A O 1
ATOM 806 N N . SER A 1 105 ? -5.870 5.689 -37.304 1.00 69.06 105 SER A N 1
ATOM 807 C CA . SER A 1 105 ? -6.858 6.703 -37.724 1.00 69.06 105 SER A CA 1
ATOM 808 C C . SER A 1 105 ? -6.441 8.155 -37.441 1.00 69.06 105 SER A C 1
ATOM 810 O O . S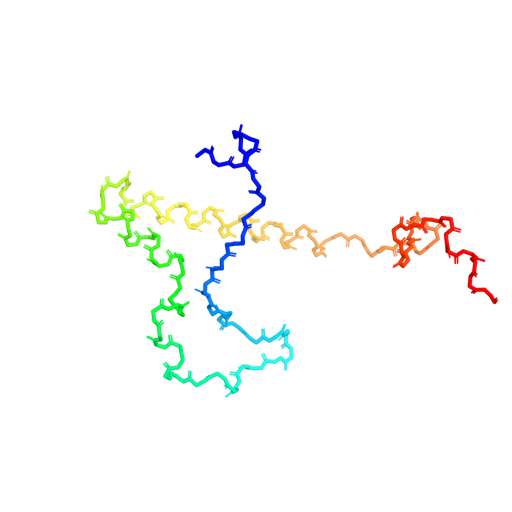ER A 1 105 ? -7.213 9.080 -37.695 1.00 69.06 105 SER A O 1
ATOM 812 N N . PHE A 1 106 ? -5.219 8.350 -36.937 1.00 55.78 106 PHE A N 1
ATOM 813 C CA . PHE A 1 106 ? -4.570 9.647 -36.744 1.00 55.78 106 PHE A CA 1
ATOM 814 C C . PHE A 1 106 ? -3.391 9.799 -37.721 1.00 55.78 106 PHE A C 1
ATOM 816 O O . PHE A 1 106 ? -2.234 9.787 -37.306 1.00 55.78 106 PHE A O 1
ATOM 823 N N . GLU A 1 107 ? -3.693 9.952 -39.010 1.00 50.06 107 GLU A N 1
ATOM 824 C CA . GLU A 1 107 ? -2.801 10.624 -39.972 1.00 50.06 107 GLU A CA 1
ATOM 825 C C . GLU A 1 107 ? -3.403 11.969 -40.394 1.00 50.06 107 GLU A C 1
ATOM 827 O O . GLU A 1 107 ? -4.620 12.013 -40.697 1.00 50.06 107 GLU A O 1
#

Mean predicted aligned error: 6.6 Å

Solvent-accessible surface area (backbone atoms only — not comparable to full-atom values): 7079 Å² total; per-residue (Å²): 117,55,64,89,66,76,45,77,90,81,92,81,86,82,76,68,57,76,93,62,33,91,48,97,89,37,84,41,80,89,62,49,70,75,58,56,69,34,84,47,34,56,60,62,67,61,51,49,54,50,52,36,52,80,66,64,72,58,59,72,65,62,55,51,50,53,54,51,53,53,49,52,53,52,53,51,51,50,57,50,64,72,67,53,77,82,86,51,80,92,76,55,93,79,69,100,55,92,58,67,88,55,68,82,72,78,124

Sequence (107 aa):
KRARAGRPPQLVVASVLRLSGHGEHDDASYVTEEIKQQPFARDCLKVAEQTIIDLNLVDAETLAEWRKDAAAQVDEAIATAQQEPAPEADKEDWSAISTRDLVDSFE